Protein AF-A0A224VGD8-F1 (afdb_monomer)

Secondary structure (DSSP, 8-state):
-HHHHHHHHHHHHHHHHHHHHHHT--STTHHHHHHHHHHHHHTT--GGG--HHHHHHHHHHHSS-GGG-HHHHHHHSHHHHTT-

Foldseek 3Di:
DVVCVVVVVVVVVVVVVVVVVVVVVPDPPLVVLVVVVVVCVVVLHQPVPDDPVSQVSVCVVVVDRSVPPVVNVQSNPPVNVVVD

Mean predicted aligned error: 11.45 Å

Solvent-accessible surface area (backbone atoms only — not comparable to full-atom values): 4966 Å² total; per-residue (Å²): 114,67,65,58,53,53,51,51,51,52,52,50,51,50,52,49,51,51,50,51,55,63,62,56,65,69,41,71,67,56,50,47,53,47,50,51,48,50,54,43,44,73,72,68,46,58,72,84,76,58,51,71,70,58,44,52,50,45,20,70,74,68,76,42,61,63,91,70,39,63,69,54,55,50,62,59,33,75,79,52,61,78,74,119

Structure (mmCIF, N/CA/C/O backbone):
data_AF-A0A224VGD8-F1
#
_entry.id   AF-A0A224VGD8-F1
#
loop_
_atom_site.group_PDB
_atom_site.id
_atom_site.type_symbol
_atom_site.label_atom_id
_atom_site.label_alt_id
_atom_site.label_comp_id
_atom_site.label_asym_id
_atom_site.label_entity_id
_atom_site.label_seq_id
_atom_site.pdbx_PDB_ins_code
_atom_site.Cartn_x
_atom_site.Cartn_y
_atom_site.Cartn_z
_atom_site.occupancy
_atom_site.B_iso_or_equiv
_atom_site.auth_seq_id
_atom_site.auth_comp_id
_atom_site.auth_asym_id
_atom_site.auth_atom_id
_atom_site.pdbx_PDB_model_num
ATOM 1 N N . MET A 1 1 ? 27.672 1.874 -32.882 1.00 72.56 1 MET A N 1
ATOM 2 C CA . MET A 1 1 ? 27.374 0.683 -32.048 1.00 72.56 1 MET A CA 1
ATOM 3 C C . MET A 1 1 ? 26.872 1.064 -30.658 1.00 72.56 1 MET A C 1
ATOM 5 O O . MET A 1 1 ? 25.771 0.667 -30.317 1.00 72.56 1 MET A O 1
ATOM 9 N N . ILE A 1 2 ? 27.590 1.898 -29.896 1.00 79.62 2 ILE A N 1
ATOM 10 C CA . ILE A 1 2 ? 27.186 2.317 -28.535 1.00 79.62 2 ILE A CA 1
ATOM 11 C C . ILE A 1 2 ? 25.828 3.049 -28.508 1.00 79.62 2 ILE A C 1
ATOM 13 O O . ILE A 1 2 ? 24.997 2.768 -27.655 1.00 79.62 2 ILE A O 1
ATOM 17 N N . ILE A 1 3 ? 25.553 3.914 -29.491 1.00 78.75 3 ILE A N 1
ATOM 18 C CA . ILE A 1 3 ? 24.297 4.689 -29.568 1.00 78.75 3 ILE A CA 1
ATOM 19 C C . ILE A 1 3 ? 23.060 3.782 -29.705 1.00 78.75 3 ILE A C 1
ATOM 21 O O . ILE A 1 3 ? 22.033 4.061 -29.096 1.00 78.75 3 ILE A O 1
ATOM 25 N N . PHE A 1 4 ? 23.162 2.664 -30.434 1.00 79.00 4 PHE A N 1
ATOM 26 C CA . PHE A 1 4 ? 22.062 1.699 -30.570 1.00 79.00 4 PHE A CA 1
ATOM 27 C C . PHE A 1 4 ? 21.786 0.951 -29.264 1.00 79.00 4 PHE A C 1
ATOM 29 O O . PHE A 1 4 ? 20.631 0.707 -28.931 1.00 79.00 4 PHE A O 1
ATOM 36 N N . ILE A 1 5 ? 22.836 0.639 -28.499 1.00 82.06 5 ILE A N 1
ATOM 37 C CA . ILE A 1 5 ? 22.717 -0.025 -27.195 1.00 82.06 5 ILE A CA 1
ATOM 38 C C . ILE A 1 5 ? 22.089 0.929 -26.172 1.00 82.06 5 ILE A C 1
ATOM 40 O O . ILE A 1 5 ? 21.166 0.545 -25.459 1.00 82.06 5 ILE A O 1
ATOM 44 N N . VAL A 1 6 ? 22.533 2.190 -26.143 1.00 84.38 6 VAL A N 1
ATOM 45 C CA . VAL A 1 6 ? 21.981 3.213 -25.241 1.00 84.38 6 VAL A CA 1
ATOM 46 C C . VAL A 1 6 ? 20.530 3.538 -25.609 1.00 84.38 6 VAL A C 1
ATOM 48 O O . VAL A 1 6 ? 19.669 3.547 -24.735 1.00 84.38 6 VAL A O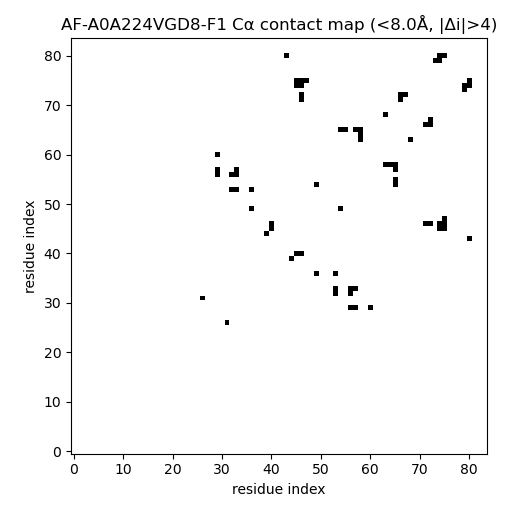 1
ATOM 51 N N . SER A 1 7 ? 20.220 3.734 -26.893 1.00 85.44 7 SER A N 1
ATOM 52 C CA . SER A 1 7 ? 18.855 4.038 -27.344 1.00 85.44 7 SER A CA 1
ATOM 53 C C . SER A 1 7 ? 17.895 2.860 -27.138 1.00 85.44 7 SER A C 1
ATOM 55 O O . SER A 1 7 ? 16.779 3.066 -26.661 1.00 85.44 7 SER A O 1
ATOM 57 N N . GLY A 1 8 ? 18.336 1.626 -27.405 1.00 87.00 8 GLY A N 1
ATOM 58 C CA . GLY A 1 8 ? 17.536 0.422 -27.173 1.00 87.00 8 GLY A CA 1
ATOM 59 C C . GLY A 1 8 ? 17.283 0.153 -25.688 1.00 87.00 8 GLY A C 1
ATOM 60 O O . GLY A 1 8 ? 16.148 -0.111 -25.297 1.00 87.00 8 GLY A O 1
ATOM 61 N N . GLY A 1 9 ? 18.313 0.281 -24.845 1.00 87.19 9 GLY A N 1
ATOM 62 C CA . GLY A 1 9 ? 18.194 0.086 -23.398 1.00 87.19 9 GLY A CA 1
ATOM 63 C C . GLY A 1 9 ? 17.306 1.134 -22.724 1.00 87.19 9 GLY A C 1
ATOM 64 O O . GLY A 1 9 ? 16.437 0.783 -21.928 1.00 87.19 9 GLY A O 1
ATOM 65 N N . VAL A 1 10 ? 17.467 2.413 -23.085 1.00 91.38 10 VAL A N 1
ATOM 66 C CA . VAL A 1 10 ? 16.624 3.501 -22.563 1.00 91.38 10 VAL A CA 1
ATOM 67 C C . VAL A 1 10 ? 15.185 3.360 -23.061 1.00 91.38 10 VAL A C 1
ATOM 69 O O . VAL A 1 10 ? 14.257 3.487 -22.267 1.00 91.38 10 VAL A O 1
ATOM 72 N N . GLY A 1 11 ? 14.979 3.019 -24.338 1.00 91.00 11 GLY A N 1
ATOM 73 C CA . GLY A 1 11 ? 13.646 2.752 -24.883 1.00 91.00 11 GLY A CA 1
ATOM 74 C C . GLY A 1 11 ? 12.938 1.605 -24.158 1.00 91.00 11 GLY A C 1
ATOM 75 O O . GLY A 1 11 ? 11.781 1.741 -23.764 1.00 91.00 11 GLY A O 1
ATOM 76 N N . PHE A 1 12 ? 13.648 0.506 -23.895 1.00 91.12 12 PHE A N 1
ATOM 77 C CA . PHE A 1 12 ? 13.114 -0.627 -23.140 1.00 91.12 12 PHE A CA 1
ATOM 78 C C . PHE A 1 12 ? 12.780 -0.266 -21.685 1.00 91.12 12 PHE A C 1
ATOM 80 O O . PHE A 1 12 ? 11.708 -0.615 -21.195 1.00 91.12 12 PHE A O 1
ATOM 87 N N . MET A 1 13 ? 13.650 0.490 -21.008 1.00 92.00 13 MET A N 1
ATOM 88 C CA . MET A 1 13 ? 13.390 1.009 -19.659 1.00 92.00 13 MET A CA 1
ATOM 89 C C . MET A 1 13 ? 12.157 1.918 -19.614 1.00 92.00 13 MET A C 1
ATOM 91 O O . MET A 1 13 ? 11.359 1.803 -18.689 1.00 92.00 13 MET A O 1
ATOM 95 N N . ILE A 1 14 ? 11.956 2.777 -20.619 1.00 91.69 14 ILE A N 1
ATOM 96 C CA . ILE A 1 14 ? 10.766 3.636 -20.714 1.00 91.69 14 ILE A CA 1
ATOM 97 C C . ILE A 1 14 ? 9.502 2.794 -20.909 1.00 91.69 14 ILE A C 1
ATOM 99 O O . ILE A 1 14 ? 8.501 3.038 -20.238 1.00 91.69 14 ILE A O 1
ATOM 103 N N . LEU A 1 15 ? 9.542 1.777 -21.774 1.00 90.62 15 LEU A N 1
ATOM 104 C CA . LEU A 1 15 ? 8.404 0.878 -21.984 1.00 90.62 15 LEU A CA 1
ATOM 105 C C . LEU A 1 15 ? 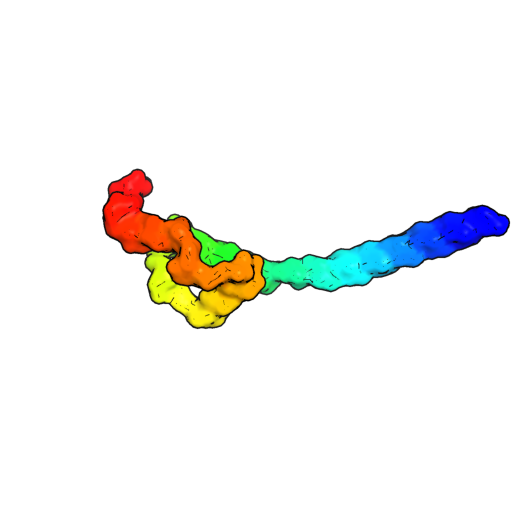8.059 0.087 -20.718 1.00 90.62 15 LEU A C 1
ATOM 107 O O . LEU A 1 15 ? 6.886 -0.016 -20.362 1.00 90.62 15 LEU A O 1
ATOM 111 N N . LEU A 1 16 ? 9.068 -0.411 -19.999 1.00 89.56 16 LEU A N 1
ATOM 112 C CA . LEU A 1 16 ? 8.865 -1.051 -18.701 1.00 89.56 16 LEU A CA 1
ATOM 113 C C . LEU A 1 16 ? 8.289 -0.072 -17.679 1.00 89.56 16 LEU A C 1
ATOM 115 O O . LEU A 1 16 ? 7.304 -0.398 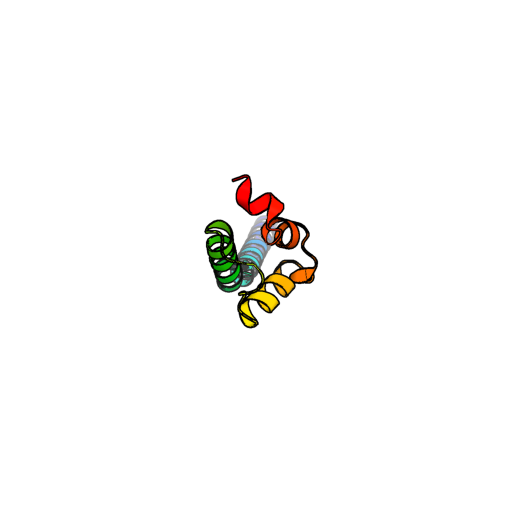-17.024 1.00 89.56 16 LEU A O 1
ATOM 119 N N . ALA A 1 17 ? 8.838 1.136 -17.564 1.00 87.44 17 ALA A N 1
ATOM 120 C CA . ALA A 1 17 ? 8.319 2.155 -16.658 1.00 87.44 17 ALA A CA 1
ATOM 121 C C . ALA A 1 17 ? 6.856 2.492 -16.972 1.00 87.44 17 ALA A C 1
ATOM 123 O O . ALA A 1 17 ? 6.045 2.608 -16.059 1.00 87.44 17 ALA A O 1
ATOM 124 N N . MET A 1 18 ? 6.491 2.580 -18.252 1.00 85.75 18 MET A N 1
ATOM 125 C CA . MET A 1 18 ? 5.121 2.841 -18.683 1.00 85.75 18 MET A CA 1
ATOM 126 C C . MET A 1 18 ? 4.188 1.660 -18.381 1.00 85.75 18 MET A C 1
ATOM 128 O O . MET A 1 18 ? 3.063 1.873 -17.932 1.00 85.75 18 MET A O 1
ATOM 132 N N . PHE A 1 19 ? 4.661 0.420 -18.538 1.00 8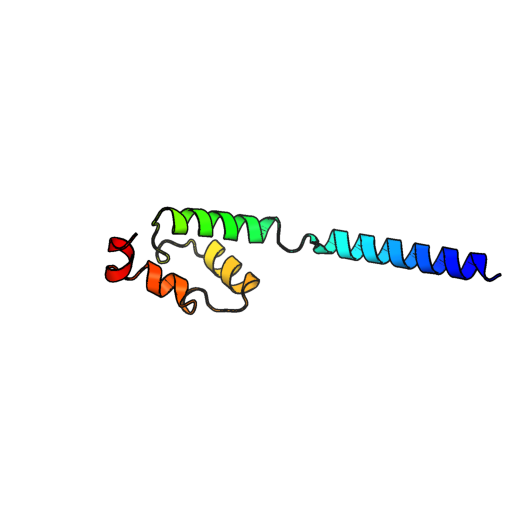4.44 19 PHE A N 1
ATOM 133 C CA . PHE A 1 19 ? 3.929 -0.789 -18.152 1.00 84.44 19 PHE A CA 1
ATOM 134 C C . PHE A 1 19 ? 3.695 -0.858 -16.637 1.00 84.44 19 PHE A C 1
ATOM 136 O O . PHE A 1 19 ? 2.565 -1.061 -16.187 1.00 84.44 19 PHE A O 1
ATOM 143 N N . PHE A 1 20 ? 4.735 -0.619 -15.835 1.00 81.06 20 PHE A N 1
ATOM 144 C CA . PHE A 1 20 ? 4.618 -0.559 -14.382 1.00 81.06 20 PHE A CA 1
ATOM 145 C C . PHE A 1 20 ? 3.749 0.613 -13.932 1.00 81.06 20 PHE A C 1
ATOM 147 O O . PHE A 1 20 ? 2.921 0.404 -13.059 1.00 81.06 20 PHE A O 1
ATOM 154 N N . ALA A 1 21 ? 3.850 1.796 -14.545 1.00 78.69 21 ALA A N 1
ATOM 155 C CA . ALA A 1 21 ? 2.998 2.952 -14.254 1.00 78.69 21 ALA A CA 1
ATOM 156 C C . ALA A 1 21 ? 1.523 2.685 -14.594 1.00 78.69 21 ALA A C 1
ATOM 158 O O . ALA A 1 21 ? 0.633 3.023 -13.813 1.00 78.69 21 ALA A O 1
ATOM 159 N N . ALA A 1 22 ? 1.253 2.017 -15.719 1.00 70.94 22 ALA A N 1
ATOM 160 C CA . ALA A 1 22 ? -0.089 1.577 -16.084 1.00 70.94 22 ALA A CA 1
ATOM 161 C C . ALA A 1 22 ? -0.621 0.510 -15.113 1.00 70.94 22 ALA A C 1
ATOM 163 O O . ALA A 1 22 ? -1.805 0.518 -14.779 1.00 70.94 22 ALA A O 1
ATOM 164 N N . ARG A 1 23 ? 0.242 -0.378 -14.601 1.00 65.75 23 ARG A N 1
ATOM 165 C CA . ARG A 1 23 ? -0.128 -1.376 -13.586 1.00 65.75 23 ARG A CA 1
ATOM 166 C C . ARG A 1 23 ? -0.203 -0.799 -12.165 1.00 65.75 23 ARG A C 1
ATOM 168 O O . ARG A 1 23 ? -0.972 -1.322 -11.356 1.00 65.75 23 ARG A O 1
ATOM 175 N N . PHE A 1 24 ? 0.482 0.318 -11.906 1.00 58.22 24 PHE A N 1
ATOM 176 C CA . PHE A 1 24 ? 0.380 1.185 -10.723 1.00 58.22 24 PHE A CA 1
ATOM 177 C C . PHE A 1 24 ? -0.945 1.960 -10.660 1.00 58.22 24 PHE A C 1
ATOM 179 O O . PHE A 1 24 ? -1.157 2.761 -9.756 1.00 58.22 24 PHE A O 1
ATOM 186 N N . HIS A 1 25 ? -1.920 1.610 -11.505 1.00 52.75 25 HIS A N 1
ATOM 187 C CA . HIS A 1 25 ? -3.348 1.767 -11.210 1.00 52.75 25 HIS A CA 1
ATOM 188 C C . HIS A 1 25 ? -3.821 0.909 -10.013 1.00 52.75 25 HIS A C 1
ATOM 190 O O . HIS A 1 25 ? -5.013 0.647 -9.847 1.00 52.75 25 HIS A O 1
ATOM 196 N N . LEU A 1 26 ? -2.891 0.465 -9.170 1.00 50.06 26 LEU A N 1
ATOM 197 C CA . LEU A 1 26 ? -3.143 -0.035 -7.837 1.00 50.06 26 LEU A CA 1
ATOM 198 C C . LEU A 1 26 ? -3.721 1.128 -7.021 1.00 50.06 26 LEU A C 1
ATOM 200 O O . LEU A 1 26 ? -3.058 2.122 -6.744 1.00 50.06 26 LEU A O 1
ATOM 204 N N . SER A 1 27 ? -4.995 0.976 -6.666 1.00 57.28 27 SER A N 1
ATOM 205 C CA . SER A 1 27 ? -5.711 1.740 -5.648 1.00 57.28 27 SER A CA 1
ATOM 206 C C . SER A 1 27 ? -6.539 2.966 -6.062 1.00 57.28 27 SER A C 1
ATOM 208 O O . SER A 1 27 ? -7.249 3.471 -5.215 1.00 57.28 27 SER A O 1
ATOM 210 N N . LYS A 1 28 ? -6.661 3.442 -7.314 1.00 57.28 28 LYS A N 1
ATOM 211 C CA . LYS A 1 28 ? -7.628 4.562 -7.542 1.00 57.28 28 LYS A CA 1
ATOM 212 C C . LYS A 1 28 ? -9.075 4.221 -7.155 1.00 57.28 28 LYS A C 1
ATOM 214 O O . LYS A 1 28 ? -9.791 5.092 -6.678 1.00 57.28 28 LYS A O 1
ATOM 219 N N . LYS A 1 29 ? -9.510 2.970 -7.342 1.00 62.66 29 LYS A N 1
ATOM 220 C CA . LYS A 1 29 ? -10.826 2.506 -6.865 1.00 62.66 29 LYS A CA 1
ATOM 221 C C . LYS A 1 29 ? -10.810 2.236 -5.361 1.00 62.66 29 LYS A C 1
ATOM 223 O O . LYS A 1 29 ? -11.654 2.749 -4.642 1.00 62.66 29 LYS A O 1
ATOM 228 N N . THR A 1 30 ? -9.817 1.491 -4.897 1.00 68.31 30 THR A N 1
ATOM 229 C CA . THR A 1 30 ? -9.700 1.016 -3.516 1.00 68.31 30 THR A CA 1
ATOM 230 C C . THR A 1 30 ? -9.385 2.158 -2.535 1.00 68.31 30 THR A C 1
ATOM 232 O O . THR A 1 30 ? -10.075 2.321 -1.538 1.00 68.31 30 THR A O 1
ATOM 235 N N . PHE A 1 31 ? -8.446 3.047 -2.870 1.00 68.00 31 PHE A N 1
ATOM 236 C CA . PHE A 1 31 ? -8.163 4.302 -2.162 1.00 68.00 31 PHE A CA 1
ATOM 237 C C . PHE A 1 31 ? -9.342 5.267 -2.200 1.00 68.00 31 PHE A C 1
ATOM 239 O O . PHE A 1 31 ? -9.512 6.037 -1.269 1.00 68.00 31 PHE A O 1
ATOM 246 N N . LYS A 1 32 ? -10.168 5.254 -3.256 1.00 72.25 32 LYS A N 1
ATOM 247 C CA . LYS A 1 32 ? -11.388 6.072 -3.297 1.00 72.25 32 LYS A CA 1
ATOM 248 C C . LYS A 1 32 ? -12.438 5.551 -2.317 1.00 72.25 32 LYS A C 1
ATOM 250 O O . LYS A 1 32 ? -13.054 6.363 -1.638 1.00 72.25 32 LYS A O 1
ATOM 255 N N . VAL A 1 33 ? -12.597 4.231 -2.212 1.00 78.69 33 VAL A N 1
ATOM 256 C CA . VAL A 1 33 ? -13.444 3.589 -1.192 1.00 78.69 33 VAL A CA 1
ATOM 257 C C . VAL A 1 33 ? -12.908 3.892 0.212 1.00 78.69 33 VAL A C 1
ATOM 259 O O . VAL A 1 33 ? -13.654 4.389 1.049 1.00 78.69 33 VAL A O 1
ATOM 262 N N . LEU A 1 34 ? -11.601 3.731 0.435 1.00 77.94 34 LEU A N 1
ATOM 263 C CA . LEU A 1 34 ? -10.949 4.076 1.702 1.00 77.94 34 LEU A CA 1
ATOM 264 C C . LEU A 1 34 ? -11.082 5.571 2.042 1.00 77.94 34 LEU A C 1
ATOM 266 O O . LEU A 1 34 ? -11.378 5.917 3.177 1.00 77.94 34 LEU A O 1
ATOM 270 N N . ALA A 1 35 ? -10.888 6.472 1.076 1.00 77.81 35 ALA A N 1
ATOM 271 C CA . ALA A 1 35 ? -11.012 7.916 1.273 1.00 77.81 35 ALA A CA 1
ATOM 272 C C . ALA A 1 35 ? -12.458 8.334 1.569 1.00 77.81 35 ALA A C 1
ATOM 274 O O . ALA A 1 35 ? -12.687 9.238 2.371 1.00 77.81 35 ALA A O 1
ATOM 275 N N . GLN A 1 36 ? -13.435 7.673 0.946 1.00 81.56 36 GLN A N 1
ATOM 276 C CA . GLN A 1 36 ? -14.848 7.875 1.246 1.00 81.56 36 GLN A CA 1
ATOM 277 C C . GLN A 1 36 ? -15.172 7.432 2.678 1.00 81.56 36 GLN A C 1
ATOM 279 O O . GLN A 1 36 ? -15.856 8.161 3.397 1.00 81.56 36 GLN A O 1
ATOM 284 N N . GLU A 1 37 ? -14.637 6.289 3.107 1.00 79.50 37 GLU A N 1
ATOM 285 C CA . GLU A 1 37 ? -14.815 5.780 4.466 1.00 79.50 37 GLU A CA 1
ATOM 286 C C . GLU A 1 37 ? -14.116 6.659 5.509 1.00 79.50 37 GLU A C 1
ATOM 288 O O . GLU A 1 37 ? -14.731 7.068 6.490 1.00 79.50 37 GLU A O 1
ATOM 293 N N . LEU A 1 38 ? -12.875 7.081 5.249 1.00 77.38 38 LEU A N 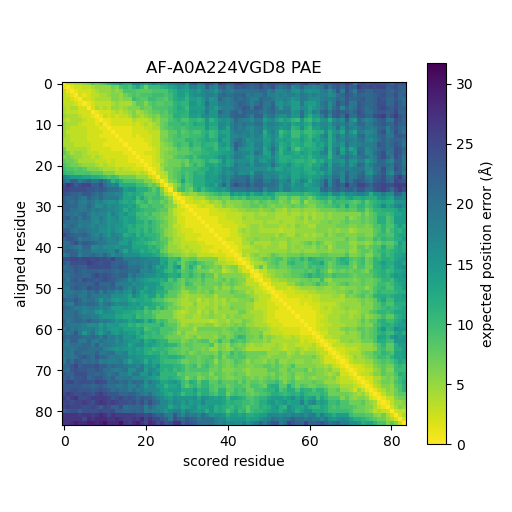1
ATOM 294 C CA . LEU A 1 38 ? -12.172 8.082 6.056 1.00 77.38 38 LEU A CA 1
ATOM 295 C C . LEU A 1 38 ? -12.984 9.376 6.179 1.00 77.38 38 LEU A C 1
ATOM 297 O O . LEU A 1 38 ? -13.095 9.923 7.272 1.00 77.38 38 LEU A O 1
ATOM 301 N N . GLY A 1 39 ? -13.599 9.845 5.089 1.00 80.38 39 GLY A N 1
ATOM 302 C CA . GLY A 1 39 ? -14.470 11.020 5.105 1.00 80.38 39 GLY A CA 1
ATOM 303 C C . GLY A 1 39 ? -15.743 10.826 5.939 1.00 80.38 39 GLY A C 1
ATOM 304 O O . GLY A 1 39 ? -16.195 11.769 6.589 1.00 80.38 39 GLY A O 1
ATOM 305 N N . ARG A 1 40 ? -16.320 9.616 5.961 1.00 81.56 40 ARG A N 1
ATOM 306 C CA . ARG A 1 40 ? -17.455 9.264 6.834 1.00 81.56 40 ARG A CA 1
ATOM 307 C C . ARG A 1 40 ? -17.042 9.276 8.306 1.00 81.56 40 ARG A C 1
ATOM 309 O O . ARG A 1 40 ? -17.744 9.846 9.138 1.00 81.56 40 ARG A O 1
ATOM 316 N N . LEU A 1 41 ? -15.882 8.702 8.610 1.00 79.00 41 LEU A N 1
ATOM 317 C CA . LEU A 1 41 ? -15.354 8.582 9.969 1.00 79.00 41 LEU A CA 1
ATOM 318 C C . LEU A 1 41 ? -14.888 9.937 10.523 1.00 79.00 41 LEU A C 1
ATOM 320 O O . LEU A 1 41 ? -15.115 10.235 11.692 1.00 79.00 41 LEU A O 1
ATOM 324 N N . GLN A 1 42 ? -14.347 10.815 9.674 1.00 74.06 42 GLN A N 1
ATOM 325 C CA . GLN A 1 42 ? -14.040 12.207 10.030 1.00 74.06 42 GLN A CA 1
ATOM 326 C C . GLN A 1 42 ? -15.288 13.036 10.363 1.00 74.06 42 GLN A C 1
ATOM 328 O O . GLN A 1 42 ? -15.209 13.953 11.173 1.00 74.06 42 GLN A O 1
ATOM 333 N N . LYS A 1 43 ? -16.448 12.715 9.775 1.00 76.31 43 LYS A N 1
ATOM 334 C CA . LYS A 1 43 ? -17.732 13.369 10.086 1.00 76.31 43 LYS A CA 1
ATOM 335 C C . LYS A 1 43 ? -18.387 12.848 11.374 1.00 76.31 43 LYS A C 1
ATOM 337 O O . LYS A 1 43 ? -19.519 13.221 11.662 1.00 76.31 43 LYS A O 1
ATOM 342 N N . GLY A 1 44 ? -17.698 11.991 12.130 1.00 68.94 44 GLY A N 1
ATOM 343 C CA . GLY A 1 44 ? -18.202 11.414 13.377 1.00 68.94 44 GLY A CA 1
ATOM 344 C C . GLY A 1 44 ? -19.052 10.156 13.192 1.00 68.94 44 GLY A C 1
ATOM 345 O O . GLY A 1 44 ? -19.752 9.767 14.124 1.00 68.94 44 GLY A O 1
ATOM 346 N N . GLY A 1 45 ? -19.016 9.519 12.014 1.00 69.50 45 GLY A N 1
ATOM 347 C CA . GLY A 1 45 ? -19.620 8.199 11.825 1.00 69.50 45 GLY A CA 1
ATOM 348 C C . GLY A 1 45 ? -18.900 7.133 12.657 1.00 69.50 45 GLY A C 1
ATOM 349 O O . GLY A 1 45 ? -17.678 7.188 12.795 1.00 69.50 45 GLY A O 1
ATOM 350 N N . SER A 1 46 ? -19.633 6.156 13.204 1.00 71.62 46 SER A N 1
ATOM 351 C CA . SER A 1 46 ? -19.004 5.069 13.964 1.00 71.62 46 SER A CA 1
ATOM 352 C C . SER A 1 46 ? -18.283 4.094 13.018 1.00 71.62 46 SER A C 1
ATOM 354 O O . SER A 1 46 ? -18.842 3.720 11.976 1.00 71.62 46 SER A O 1
ATOM 356 N N . PRO A 1 47 ? -17.076 3.618 13.379 1.00 70.81 47 PRO A N 1
ATOM 357 C CA . PRO A 1 47 ? -16.393 2.516 12.700 1.00 70.81 47 PRO A CA 1
ATOM 358 C C . PRO A 1 47 ? -17.202 1.214 12.650 1.00 70.81 47 PRO A C 1
ATOM 360 O O . PRO A 1 47 ? -16.915 0.371 11.807 1.00 70.81 47 PRO A O 1
ATOM 363 N N . LYS A 1 48 ? -18.211 1.049 13.521 1.00 69.81 48 LYS A N 1
ATOM 364 C CA . LYS A 1 48 ? -19.090 -0.132 13.568 1.00 69.81 48 LYS A CA 1
ATOM 365 C C . LYS A 1 48 ? -20.113 -0.180 12.435 1.00 69.81 48 LYS A C 1
ATOM 367 O O . LYS A 1 48 ? -20.545 -1.267 12.072 1.00 69.81 48 LYS A O 1
ATOM 372 N N . ASP A 1 49 ? -20.445 0.971 11.855 1.00 74.19 49 ASP A N 1
ATOM 373 C CA . ASP A 1 49 ? -21.380 1.085 10.727 1.00 74.19 49 ASP A CA 1
ATOM 374 C C . ASP A 1 49 ? -20.674 0.955 9.364 1.00 74.19 49 ASP A C 1
ATOM 376 O O . ASP A 1 49 ? -21.194 1.402 8.341 1.00 74.19 49 ASP A O 1
ATOM 380 N N . VAL A 1 50 ? -19.447 0.419 9.344 1.00 77.88 50 VAL A N 1
ATOM 381 C CA . VAL A 1 50 ? -18.694 0.209 8.104 1.00 77.88 50 VAL A CA 1
ATOM 382 C C . VAL A 1 50 ? -19.350 -0.885 7.262 1.00 77.88 50 VAL A C 1
ATOM 384 O O . VAL A 1 50 ? -19.739 -1.940 7.764 1.00 77.88 50 VAL A O 1
ATOM 387 N N . ASP A 1 51 ? -19.451 -0.644 5.958 1.00 79.88 51 ASP A N 1
ATOM 388 C CA . ASP A 1 51 ? -19.944 -1.639 5.011 1.00 79.88 51 ASP A CA 1
ATOM 389 C C . ASP A 1 51 ? -18.953 -2.827 4.892 1.00 79.88 51 ASP A C 1
ATOM 391 O O . ASP A 1 51 ? -17.739 -2.597 4.825 1.00 79.88 51 ASP A O 1
ATOM 395 N N . PRO A 1 52 ? -19.420 -4.092 4.830 1.00 78.06 52 PRO A N 1
ATOM 396 C CA . PRO A 1 52 ? -18.544 -5.267 4.771 1.00 78.06 52 PRO A CA 1
ATOM 397 C C . PRO A 1 52 ? -17.542 -5.242 3.610 1.00 78.06 52 PRO A C 1
ATOM 399 O O . PRO A 1 52 ? -16.389 -5.630 3.789 1.00 78.06 52 PRO A O 1
ATOM 402 N N . HIS A 1 53 ? -17.944 -4.724 2.445 1.00 76.88 53 HIS A N 1
ATOM 403 C CA . HIS A 1 53 ? -17.059 -4.593 1.288 1.00 76.88 53 HIS A CA 1
ATOM 404 C C . HIS A 1 53 ? -15.990 -3.519 1.523 1.00 76.88 53 HIS A C 1
ATOM 406 O O . HIS A 1 53 ? -14.834 -3.680 1.137 1.00 76.88 53 HIS A O 1
ATOM 412 N N . THR A 1 54 ? -16.356 -2.434 2.208 1.00 79.00 54 THR A N 1
ATOM 413 C CA . THR A 1 54 ? -15.421 -1.364 2.587 1.00 79.00 54 THR A CA 1
ATOM 414 C C . THR A 1 54 ? -14.411 -1.853 3.623 1.00 79.00 54 THR A C 1
ATOM 416 O O . THR A 1 54 ? -13.233 -1.505 3.534 1.00 79.00 54 THR A O 1
ATOM 419 N N . LYS A 1 55 ? -14.835 -2.712 4.558 1.00 80.69 55 LYS A N 1
ATOM 420 C CA . LYS A 1 55 ? -13.960 -3.335 5.554 1.00 80.69 55 LYS A CA 1
ATOM 421 C C . LYS A 1 55 ? -12.891 -4.206 4.896 1.00 80.69 55 LYS A C 1
ATOM 423 O O . LYS A 1 55 ? -11.712 -3.966 5.127 1.00 80.69 55 LYS A O 1
ATOM 428 N N . GLU A 1 56 ? -13.284 -5.142 4.029 1.00 79.38 56 GLU A N 1
ATOM 429 C CA . GLU A 1 56 ? -12.343 -6.008 3.296 1.00 79.38 56 GLU A CA 1
ATOM 430 C C . GLU A 1 56 ? -11.353 -5.198 2.458 1.00 79.38 56 GLU A C 1
ATOM 432 O O . GLU A 1 56 ? -10.156 -5.462 2.469 1.00 79.38 56 GLU A O 1
ATOM 437 N N . VAL A 1 57 ? -11.840 -4.154 1.786 1.00 80.19 57 VAL A N 1
ATOM 438 C CA . VAL A 1 57 ? -11.012 -3.220 1.020 1.00 80.19 57 VAL A CA 1
ATOM 439 C C . VAL A 1 57 ? -9.982 -2.510 1.910 1.00 80.19 57 VAL A C 1
ATOM 441 O O . VAL A 1 57 ? -8.824 -2.365 1.516 1.00 80.19 57 VAL A O 1
ATOM 444 N N . CYS A 1 58 ? -10.370 -2.068 3.106 1.00 76.31 58 CYS A N 1
ATOM 445 C CA . CYS A 1 58 ? -9.437 -1.459 4.052 1.00 76.31 58 CYS A CA 1
ATOM 446 C C . CYS A 1 58 ? -8.407 -2.472 4.572 1.00 76.31 58 CYS A C 1
ATOM 448 O O . CYS A 1 58 ? -7.235 -2.120 4.702 1.00 76.31 58 CYS A O 1
ATOM 450 N N . GLU A 1 59 ? -8.814 -3.712 4.851 1.00 81.25 59 GLU A N 1
ATOM 451 C CA . GLU A 1 59 ? -7.916 -4.784 5.305 1.00 81.25 59 GLU A CA 1
ATOM 452 C C . GLU A 1 59 ? -6.911 -5.184 4.220 1.00 81.25 59 GLU A C 1
ATOM 454 O O . GLU A 1 59 ? -5.721 -5.290 4.503 1.00 81.25 59 GLU A O 1
ATOM 459 N N . ASP A 1 60 ? -7.358 -5.313 2.971 1.00 79.19 60 ASP A N 1
ATOM 460 C CA . ASP A 1 60 ? -6.507 -5.635 1.820 1.00 79.19 60 ASP A CA 1
ATOM 461 C C . ASP A 1 60 ? -5.489 -4.516 1.533 1.00 79.19 60 ASP A C 1
ATOM 463 O O . ASP A 1 60 ? -4.323 -4.772 1.236 1.00 79.19 60 ASP 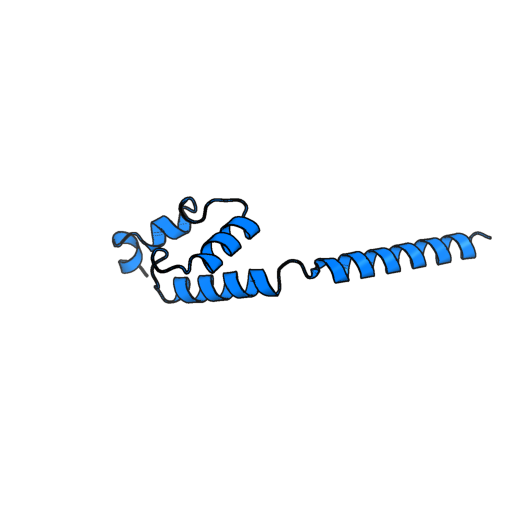A O 1
ATOM 467 N N . LEU A 1 61 ? -5.894 -3.248 1.697 1.00 73.88 61 LEU A N 1
ATOM 468 C CA . LEU A 1 61 ? -4.997 -2.102 1.515 1.00 73.88 61 LEU A CA 1
ATOM 469 C C . LEU A 1 61 ? -3.989 -1.909 2.644 1.00 73.88 61 LEU A C 1
ATOM 471 O O . LEU A 1 61 ? -2.867 -1.469 2.392 1.00 73.88 61 LEU A O 1
ATOM 475 N N . THR A 1 62 ? -4.406 -2.137 3.886 1.00 75.06 62 THR A N 1
ATOM 476 C CA . THR A 1 62 ? -3.571 -1.862 5.064 1.00 75.06 62 THR A CA 1
ATOM 477 C C . THR A 1 62 ? -2.784 -3.087 5.522 1.00 75.06 62 THR A C 1
ATOM 479 O O . THR A 1 62 ? -1.803 -2.941 6.249 1.00 75.06 62 THR A O 1
ATOM 482 N N . GLY A 1 63 ? -3.191 -4.289 5.104 1.00 72.62 63 GLY A N 1
ATOM 483 C CA . GLY A 1 63 ? -2.626 -5.562 5.547 1.00 72.62 63 GLY A CA 1
ATOM 484 C C . GLY A 1 63 ? -2.931 -5.902 7.009 1.00 72.62 63 GLY A C 1
ATOM 485 O O . GLY A 1 63 ? -2.384 -6.870 7.536 1.00 72.62 63 GLY A O 1
ATOM 486 N N . VAL A 1 64 ? -3.777 -5.117 7.684 1.00 77.31 64 VAL A N 1
ATOM 487 C CA . VAL A 1 64 ? -4.168 -5.316 9.084 1.00 77.31 64 VAL A CA 1
ATOM 488 C C . VAL A 1 64 ? -5.679 -5.427 9.190 1.00 77.31 64 VAL A C 1
ATOM 490 O O . VAL A 1 64 ? -6.414 -4.801 8.431 1.00 77.31 64 VAL A O 1
ATOM 493 N N . LYS A 1 65 ? -6.158 -6.212 10.162 1.00 78.62 65 LYS A N 1
ATOM 494 C CA . LYS A 1 65 ? -7.598 -6.318 10.421 1.00 78.62 65 LYS A CA 1
ATOM 495 C C . LYS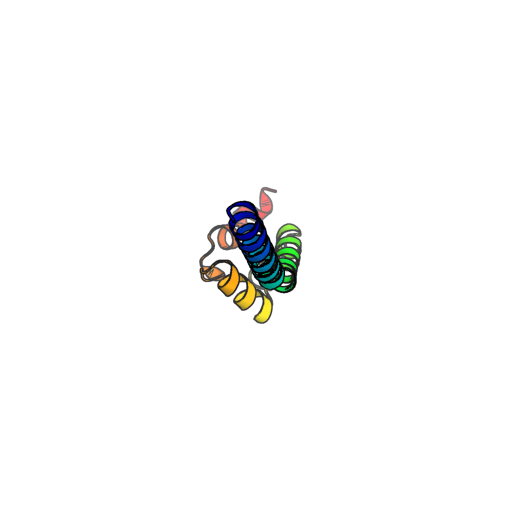 A 1 65 ? -8.152 -4.947 10.774 1.00 78.62 65 LYS A C 1
ATOM 497 O O . LYS A 1 65 ? -7.584 -4.262 11.627 1.00 78.62 65 LYS A O 1
ATOM 502 N N . TYR A 1 66 ? -9.284 -4.581 10.194 1.00 75.25 66 TYR A N 1
ATOM 503 C CA . TYR A 1 66 ? -9.881 -3.265 10.379 1.00 75.25 66 TYR A CA 1
ATOM 504 C C . TYR A 1 66 ? -10.162 -3.005 11.865 1.00 75.25 66 TYR A C 1
ATOM 506 O O . TYR A 1 66 ? -9.807 -1.962 12.402 1.00 75.25 66 TYR A O 1
ATOM 514 N N . ASP A 1 67 ? -10.647 -4.022 12.582 1.00 75.75 67 ASP A N 1
ATOM 515 C CA . ASP A 1 67 ? -10.951 -3.944 14.018 1.00 75.75 67 ASP A CA 1
ATOM 516 C C . ASP A 1 67 ? -9.699 -3.876 14.916 1.00 75.75 67 ASP A C 1
ATOM 518 O O . ASP A 1 67 ? -9.803 -3.654 16.123 1.00 75.75 67 ASP A O 1
ATOM 522 N N . SER A 1 68 ? -8.504 -4.108 14.362 1.00 76.38 68 SER A N 1
ATOM 523 C CA . SER A 1 68 ? -7.235 -4.057 15.102 1.00 76.38 68 SER A CA 1
ATOM 524 C C . SER A 1 68 ? -6.576 -2.680 15.088 1.00 76.38 68 SER A C 1
ATOM 526 O O . SER A 1 68 ? -5.635 -2.455 15.842 1.00 76.38 68 SER A O 1
ATOM 528 N N . ILE A 1 69 ? -7.090 -1.746 14.287 1.00 76.38 69 ILE A N 1
ATOM 529 C CA . ILE A 1 69 ?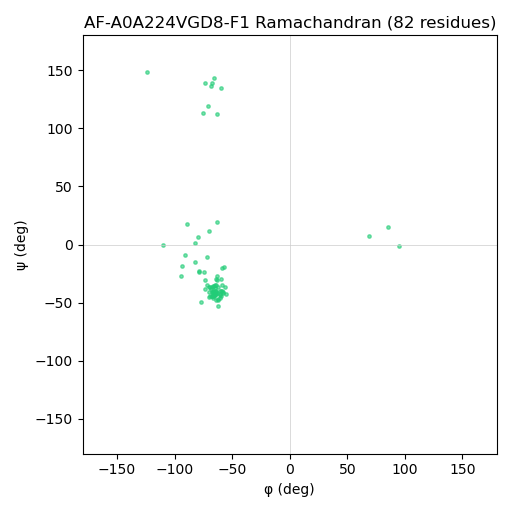 -6.542 -0.397 14.176 1.00 76.38 69 ILE A CA 1
ATOM 530 C C . ILE A 1 69 ? -6.940 0.406 15.423 1.00 76.38 69 ILE A C 1
ATOM 532 O O . ILE A 1 69 ? -8.107 0.741 15.638 1.00 76.38 69 ILE A O 1
ATOM 536 N N . ASP A 1 70 ? -5.946 0.754 16.239 1.00 71.50 70 ASP A N 1
ATOM 537 C CA . ASP A 1 70 ? -6.141 1.469 17.508 1.00 71.50 70 ASP A CA 1
ATOM 538 C C . ASP A 1 70 ? -6.808 2.840 17.334 1.00 71.50 70 ASP A C 1
ATOM 540 O O . ASP A 1 70 ? -7.553 3.293 18.205 1.00 71.50 70 ASP A O 1
ATOM 544 N N . PHE A 1 71 ? -6.592 3.488 16.186 1.00 71.88 71 PHE A N 1
ATOM 545 C CA . PHE A 1 71 ? -7.232 4.759 15.856 1.00 71.88 71 PHE A CA 1
ATOM 546 C C . PHE A 1 71 ? -8.757 4.625 15.731 1.00 71.88 71 PHE A C 1
ATOM 548 O O . PHE A 1 71 ? -9.479 5.475 16.248 1.00 71.88 71 PHE A O 1
ATOM 555 N N . TRP A 1 72 ? -9.263 3.542 15.127 1.00 75.12 72 TRP A N 1
ATOM 556 C CA . TRP A 1 72 ? -10.706 3.297 15.033 1.00 75.12 72 TRP A CA 1
ATOM 557 C C . TRP A 1 72 ? -11.317 3.019 16.404 1.00 75.12 72 TRP A C 1
ATOM 559 O O . TRP A 1 72 ? -12.363 3.575 16.724 1.00 75.12 72 TRP A O 1
ATOM 569 N N . LYS A 1 73 ? -10.631 2.241 17.250 1.00 69.00 73 LYS A N 1
ATOM 570 C CA . LYS A 1 73 ? -11.078 1.974 18.628 1.00 69.00 73 LYS A CA 1
ATOM 571 C C . LYS A 1 73 ? -11.185 3.255 19.448 1.00 69.00 73 LYS A C 1
ATOM 573 O O . LYS A 1 73 ? -12.196 3.484 20.100 1.00 69.00 73 LYS A O 1
ATOM 578 N N . LYS A 1 74 ? -10.169 4.119 19.363 1.00 70.81 74 LYS A N 1
ATOM 579 C CA . LYS A 1 74 ? -10.145 5.396 20.081 1.00 70.81 74 LYS A CA 1
ATOM 580 C C . LYS A 1 74 ? -11.251 6.347 19.614 1.00 70.81 74 LYS A C 1
ATOM 582 O O . LYS A 1 74 ? -11.773 7.096 20.429 1.00 70.81 74 LYS A O 1
ATOM 587 N N . ASN A 1 75 ? -11.606 6.331 18.329 1.00 68.75 75 ASN A N 1
ATOM 588 C CA . ASN A 1 75 ? -12.657 7.199 17.791 1.00 68.75 75 ASN A CA 1
ATOM 589 C C . ASN A 1 75 ? -14.080 6.688 18.079 1.00 68.75 75 ASN A C 1
ATOM 591 O O . ASN A 1 75 ? -15.014 7.484 18.091 1.00 68.75 75 ASN A O 1
ATOM 595 N N . ASP A 1 76 ? -14.245 5.384 18.312 1.00 68.50 76 ASP A N 1
ATOM 596 C CA . ASP A 1 76 ? -15.509 4.781 18.759 1.00 68.50 76 ASP A CA 1
ATOM 597 C C . ASP A 1 76 ? -15.712 4.892 20.282 1.00 68.50 76 ASP A C 1
ATOM 599 O O . ASP A 1 76 ? -16.819 4.707 20.786 1.00 68.50 76 ASP A O 1
ATOM 603 N N . ASP A 1 77 ? -14.653 5.212 21.031 1.00 66.12 77 ASP A N 1
ATOM 604 C CA . ASP A 1 77 ? -14.726 5.400 22.475 1.00 66.12 77 ASP A CA 1
ATOM 605 C C . ASP A 1 77 ? -15.477 6.710 22.823 1.00 66.12 77 ASP A C 1
ATOM 607 O O . ASP A 1 77 ? -14.994 7.815 22.526 1.00 66.12 77 ASP A O 1
ATOM 611 N N . PRO A 1 78 ? -16.610 6.640 23.556 1.00 63.12 78 PRO A N 1
ATOM 612 C CA . PRO A 1 78 ? -17.446 7.802 23.893 1.00 63.12 78 PRO A CA 1
ATOM 613 C C . PRO A 1 78 ? -16.712 8.900 24.676 1.00 63.12 78 PRO A C 1
ATOM 615 O O . PRO A 1 78 ? -17.159 10.046 24.743 1.00 63.12 78 PRO A O 1
ATOM 618 N N . LYS A 1 79 ? -15.589 8.542 25.310 1.00 60.22 79 LYS A N 1
ATOM 619 C CA . LYS A 1 79 ? -14.745 9.442 26.097 1.00 60.22 79 LYS A CA 1
ATOM 620 C C . LYS A 1 79 ? -13.924 10.396 25.223 1.00 60.22 79 LYS A C 1
ATOM 622 O O . LYS A 1 79 ? -13.651 11.508 25.666 1.00 60.22 79 LYS A O 1
ATOM 627 N N . PHE A 1 80 ? -13.538 9.985 24.013 1.00 61.34 80 PHE A N 1
ATOM 628 C CA . PHE A 1 80 ? -12.722 10.804 23.107 1.00 61.34 80 PHE A CA 1
ATOM 629 C C . PHE A 1 80 ? -13.571 11.591 22.104 1.00 61.34 80 PHE A C 1
ATOM 631 O O . PHE A 1 80 ? -13.174 12.689 21.729 1.00 61.34 80 PHE A O 1
ATOM 638 N N . GLN A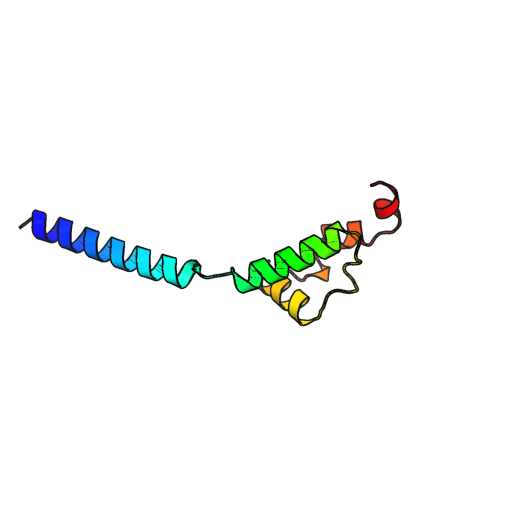 1 81 ? -14.765 11.102 21.752 1.00 61.88 81 GLN A N 1
ATOM 639 C CA . GLN A 1 81 ? -15.701 11.819 20.876 1.00 61.88 81 GLN A CA 1
ATOM 640 C C . GLN A 1 81 ? -16.203 13.145 21.481 1.00 61.88 81 GLN A C 1
ATOM 642 O O . GLN A 1 81 ? -16.534 14.072 20.754 1.00 61.88 81 GLN A O 1
ATOM 647 N N . LYS A 1 82 ? -16.238 13.266 22.815 1.00 54.88 82 LYS A N 1
ATOM 648 C CA . LYS A 1 82 ? -16.635 14.504 23.516 1.00 54.88 82 LYS A CA 1
ATOM 649 C C . LYS A 1 82 ? -15.515 15.545 23.659 1.00 54.88 82 LYS A C 1
ATOM 651 O O . LYS A 1 82 ? -15.739 16.566 24.306 1.00 54.88 82 LYS A O 1
ATOM 656 N N . LEU A 1 83 ? -14.315 15.270 23.139 1.00 55.38 83 LEU A N 1
ATOM 657 C CA . LEU A 1 83 ? -13.130 16.119 23.314 1.00 55.38 83 LEU A CA 1
ATOM 658 C C . LEU A 1 83 ? -12.682 16.848 22.030 1.00 55.38 83 LEU A C 1
ATOM 660 O O . LEU A 1 83 ? -11.695 17.580 22.085 1.00 55.38 83 LEU A O 1
ATOM 664 N N . SER A 1 84 ? -13.377 16.640 20.904 1.00 50.25 84 SER A N 1
ATOM 665 C CA . SER A 1 84 ? -13.196 17.349 19.623 1.00 50.25 84 SER A CA 1
ATOM 666 C C . SER A 1 84 ? -14.390 18.241 19.325 1.00 50.25 84 SER A C 1
ATOM 668 O O . SER A 1 84 ? -14.173 19.367 18.837 1.00 50.25 84 SER A O 1
#

pLDDT: mean 74.79, std 9.81, range [50.06, 92.0]

Sequence (84 aa):
MIIFIVSGGVGFMILLAMFFAARFHLSKKTFKVLAQELGRLQKGGSPKDVDPHTKEVCEDLTGVKYDSIDFWKKNDDPKFQKLS

Organism: NCBI:txid152332

Radius of gyration: 21.26 Å; Cα contacts (8 Å, |Δi|>4): 37; chains: 1; bounding box: 49×24×58 Å